Protein AF-A0A4Q4CVV2-F1 (afdb_monomer)

pLDDT: mean 93.0, std 3.64, range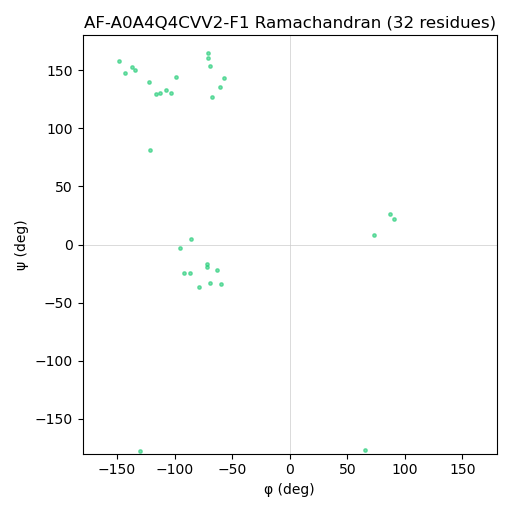 [79.25, 97.75]

Mean predicted aligned error: 3.08 Å

Sequence (34 aa):
MTTTATVTISLDGYVAGPGQTLEDPRGRGGESLH

Solvent-accessible surface area (backbone atoms only — not comparable to full-atom values): 2353 Å² total; per-residue (Å²): 140,88,86,87,88,88,83,75,63,26,95,91,69,41,74,54,20,70,80,51,44,92,92,44,65,40,25,59,68,30,86,76,48,115

Foldseek 3Di:
DDDDDDADAAPVGDSAEPPADPVRNRYPCSVVGD

Radius of gyration: 11.8 Å; Cα contacts (8 Å, |Δi|>4): 37; chains: 1; bounding box: 24×16×34 Å

Structure (mmCIF, N/CA/C/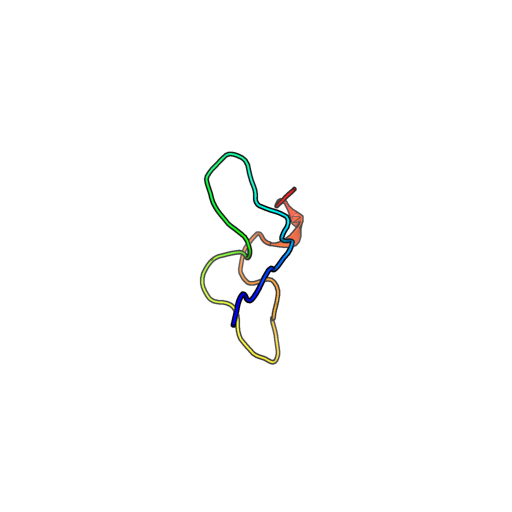O backbone):
data_AF-A0A4Q4CVV2-F1
#
_entry.id   AF-A0A4Q4CVV2-F1
#
loop_
_atom_site.group_PDB
_atom_site.id
_atom_site.type_symbol
_atom_site.label_atom_id
_atom_site.label_alt_id
_atom_site.label_comp_id
_atom_site.label_asym_id
_atom_site.label_entity_id
_atom_site.label_seq_id
_atom_site.pdbx_PDB_ins_code
_atom_site.Cartn_x
_atom_site.Cartn_y
_atom_site.Cartn_z
_atom_site.occupancy
_atom_site.B_iso_or_equiv
_atom_site.auth_seq_id
_atom_site.auth_comp_id
_atom_site.auth_asym_id
_atom_site.auth_atom_id
_atom_site.pdbx_PDB_model_num
ATOM 1 N N . MET A 1 1 ? -12.563 -0.682 24.382 1.00 83.06 1 MET A N 1
ATOM 2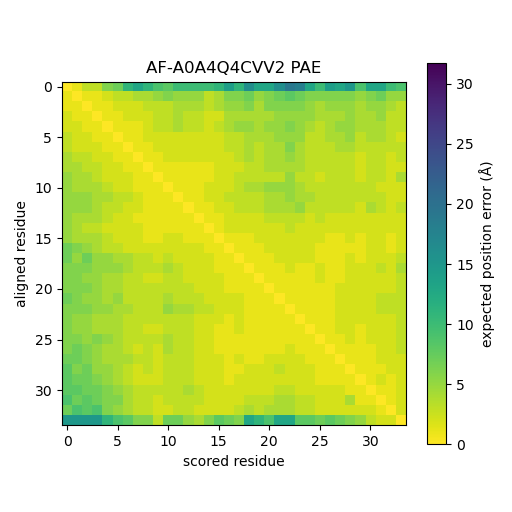 C CA . MET A 1 1 ? -11.355 -0.038 23.825 1.00 83.06 1 MET A CA 1
ATOM 3 C C . MET A 1 1 ? -11.550 0.031 22.322 1.00 83.06 1 MET A C 1
ATOM 5 O O . MET A 1 1 ? -11.841 -1.006 21.743 1.00 83.06 1 MET A O 1
ATOM 9 N N . THR A 1 2 ? -11.494 1.221 21.727 1.00 93.81 2 THR A N 1
ATOM 10 C CA . THR A 1 2 ? -11.732 1.413 20.286 1.00 93.81 2 THR A CA 1
ATOM 11 C C . THR A 1 2 ? -10.408 1.712 19.600 1.00 93.81 2 THR A C 1
ATOM 13 O O . THR A 1 2 ? -9.659 2.558 20.084 1.00 93.81 2 THR A O 1
ATOM 16 N N . THR A 1 3 ? -10.139 1.032 18.486 1.00 94.69 3 THR A N 1
ATOM 17 C CA . THR A 1 3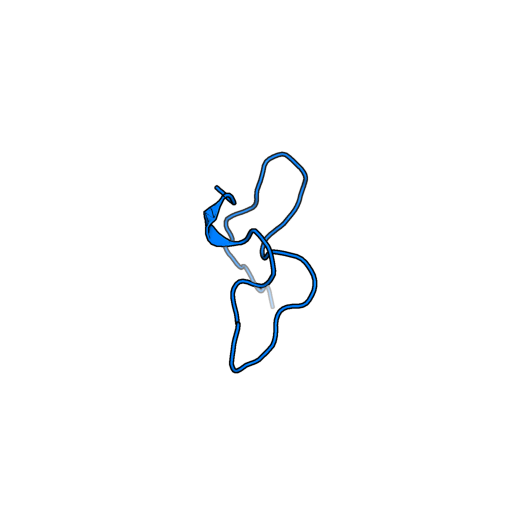 ? -8.974 1.280 17.629 1.00 94.69 3 THR A CA 1
ATOM 18 C C . THR A 1 3 ? -9.462 1.838 16.300 1.00 94.69 3 THR A C 1
ATOM 20 O O . THR A 1 3 ? -10.352 1.257 15.683 1.00 94.69 3 THR A O 1
ATOM 23 N N . THR A 1 4 ? -8.865 2.944 15.861 1.00 96.75 4 THR A N 1
ATOM 24 C CA . THR A 1 4 ? -9.187 3.617 14.597 1.00 96.75 4 THR A CA 1
ATOM 25 C C . THR A 1 4 ? -7.928 3.706 13.744 1.00 96.75 4 THR A C 1
ATOM 27 O O . THR A 1 4 ? -6.854 3.993 14.269 1.00 96.75 4 THR A O 1
ATOM 30 N N . ALA A 1 5 ? -8.059 3.487 12.437 1.00 94.44 5 ALA A N 1
ATOM 31 C CA . ALA A 1 5 ? -6.987 3.664 11.464 1.00 94.44 5 ALA A CA 1
ATOM 32 C C . AL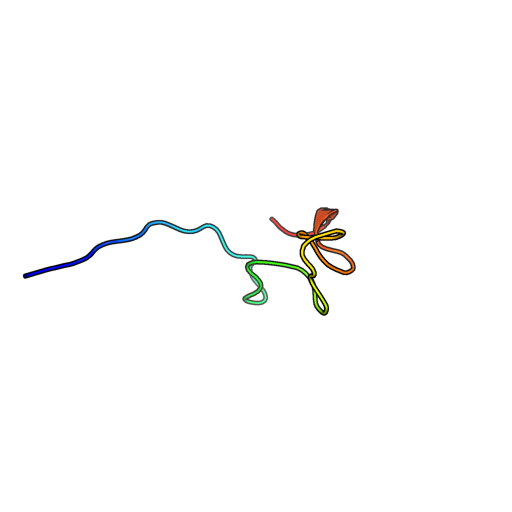A A 1 5 ? -7.502 4.427 10.239 1.00 94.44 5 ALA A C 1
ATOM 34 O O . ALA A 1 5 ? -8.673 4.306 9.876 1.00 94.44 5 ALA A O 1
ATOM 35 N N . THR A 1 6 ? -6.606 5.177 9.600 1.00 95.19 6 THR A N 1
ATOM 36 C CA . THR A 1 6 ? -6.857 5.886 8.341 1.00 95.19 6 THR A CA 1
ATOM 37 C C . THR A 1 6 ? -5.939 5.308 7.278 1.00 95.19 6 THR A C 1
ATOM 39 O O . THR A 1 6 ? -4.734 5.206 7.501 1.00 95.19 6 THR A O 1
ATOM 42 N N . VAL A 1 7 ? -6.503 4.939 6.132 1.00 93.31 7 VAL A N 1
ATOM 43 C CA . VAL A 1 7 ? -5.766 4.390 4.989 1.00 93.31 7 VAL A CA 1
ATOM 44 C C . VAL A 1 7 ? -6.277 5.009 3.693 1.00 93.31 7 VAL A C 1
ATOM 46 O O . VAL A 1 7 ? -7.442 5.404 3.613 1.00 93.31 7 VAL A O 1
ATOM 49 N N . THR A 1 8 ? -5.410 5.070 2.686 1.00 91.25 8 THR A N 1
ATOM 50 C CA . THR A 1 8 ? -5.776 5.416 1.308 1.00 91.25 8 THR A CA 1
ATOM 51 C C . THR A 1 8 ? -5.911 4.130 0.502 1.00 91.25 8 THR A C 1
ATOM 53 O O . THR A 1 8 ? -5.182 3.167 0.745 1.00 91.25 8 THR A O 1
ATOM 56 N N . ILE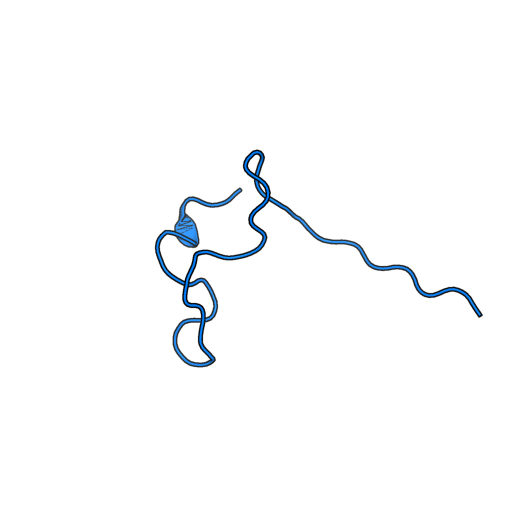 A 1 9 ? -6.854 4.098 -0.433 1.00 92.94 9 ILE A N 1
ATOM 57 C CA . ILE A 1 9 ? -7.128 2.931 -1.268 1.00 92.94 9 ILE A CA 1
ATOM 58 C C . ILE A 1 9 ? -7.497 3.387 -2.672 1.00 92.94 9 ILE A C 1
ATOM 60 O O . ILE A 1 9 ? -8.096 4.452 -2.847 1.00 92.94 9 ILE A O 1
ATOM 64 N N . SER A 1 10 ? -7.146 2.578 -3.663 1.00 91.94 10 SER A N 1
ATOM 65 C CA . SER A 1 10 ? -7.590 2.793 -5.026 1.00 91.94 10 SER A CA 1
ATOM 66 C C . SER A 1 10 ? -9.083 2.502 -5.222 1.00 91.94 10 SER A C 1
ATOM 68 O O . SER A 1 10 ? -9.710 1.793 -4.435 1.00 91.94 10 SER A O 1
ATOM 70 N N . LEU A 1 11 ? -9.663 3.042 -6.295 1.00 92.00 11 LEU A N 1
ATOM 71 C CA . LEU A 1 11 ? -11.062 2.877 -6.700 1.00 92.00 11 LEU A CA 1
ATOM 72 C C . LEU A 1 11 ? -11.424 1.410 -6.947 1.00 92.00 11 LEU A C 1
ATOM 74 O O . LEU A 1 11 ? -12.547 0.994 -6.680 1.00 92.00 11 LEU A O 1
ATOM 78 N N . ASP A 1 12 ? -10.470 0.630 -7.442 1.00 90.19 12 ASP A N 1
ATOM 79 C CA . ASP A 1 12 ? -10.573 -0.815 -7.641 1.00 90.19 12 ASP A CA 1
ATOM 80 C C . ASP A 1 12 ? -10.218 -1.632 -6.383 1.00 90.19 12 ASP A C 1
ATOM 82 O O . ASP A 1 12 ? -10.251 -2.860 -6.421 1.00 90.19 12 ASP A O 1
ATOM 86 N N . GLY A 1 13 ? -9.961 -0.974 -5.246 1.00 91.50 13 GLY A N 1
ATOM 87 C CA . GLY A 1 13 ? -9.887 -1.614 -3.931 1.00 91.50 13 GLY A CA 1
ATOM 88 C C . GLY A 1 13 ? -8.500 -2.104 -3.513 1.00 91.50 13 GLY A C 1
ATOM 89 O O . GLY A 1 13 ? -8.401 -2.965 -2.638 1.00 91.50 13 GLY A O 1
ATOM 90 N N . TYR A 1 14 ? -7.427 -1.566 -4.092 1.00 93.06 14 TYR A N 1
ATOM 91 C CA . TYR A 1 14 ? -6.047 -1.915 -3.761 1.00 93.06 14 TYR A CA 1
ATOM 92 C C . TYR A 1 14 ? -5.375 -0.847 -2.896 1.00 93.06 14 TYR A C 1
ATOM 94 O O . TYR A 1 14 ? -5.374 0.344 -3.198 1.00 93.06 14 TYR A O 1
ATOM 102 N N . VAL A 1 15 ? -4.760 -1.295 -1.801 1.00 94.19 15 VAL A N 1
ATOM 103 C CA . VAL A 1 15 ? -3.882 -0.462 -0.953 1.00 94.19 15 VAL A CA 1
ATOM 104 C C . VAL A 1 15 ? -2.417 -0.573 -1.409 1.00 94.19 15 VAL A C 1
ATOM 106 O O . VAL A 1 15 ? -1.625 0.338 -1.195 1.00 94.19 15 VAL A O 1
ATOM 109 N N . ALA A 1 16 ? -2.065 -1.682 -2.064 1.00 95.12 16 ALA A N 1
ATOM 110 C CA . ALA A 1 16 ? -0.774 -1.946 -2.689 1.00 95.12 16 ALA A CA 1
ATOM 111 C C . ALA A 1 16 ? -0.977 -2.841 -3.921 1.00 95.12 16 ALA A C 1
ATOM 113 O O . ALA A 1 16 ? -1.990 -3.540 -4.032 1.00 95.12 16 ALA A O 1
ATOM 114 N N . GLY A 1 17 ? -0.025 -2.809 -4.851 1.00 94.50 17 GLY A N 1
ATOM 115 C CA . GLY A 1 17 ? -0.036 -3.652 -6.037 1.00 94.50 17 GLY A CA 1
ATOM 116 C C . GLY A 1 17 ? 0.195 -5.127 -5.682 1.00 94.50 17 GLY A C 1
ATOM 117 O O . GLY A 1 17 ? 0.824 -5.444 -4.669 1.00 94.50 17 GLY A O 1
ATOM 118 N N . PRO A 1 18 ? -0.288 -6.076 -6.500 1.00 93.62 18 PRO A N 1
ATOM 119 C CA . PRO A 1 18 ? -0.149 -7.500 -6.225 1.00 93.62 18 PRO A CA 1
ATOM 120 C C . PRO A 1 18 ? 1.317 -7.946 -6.132 1.00 93.62 18 PRO A C 1
ATOM 122 O O . PRO A 1 18 ? 2.136 -7.650 -7.007 1.00 93.62 18 PRO A O 1
ATOM 125 N N . GLY A 1 19 ? 1.604 -8.767 -5.117 1.00 95.06 19 GLY A N 1
ATOM 126 C CA . GLY A 1 19 ? 2.912 -9.396 -4.920 1.00 95.06 19 GLY A CA 1
ATOM 127 C C . GLY A 1 19 ? 3.922 -8.555 -4.139 1.00 95.06 19 GLY A C 1
ATOM 128 O O . GLY A 1 19 ? 5.113 -8.757 -4.340 1.00 95.06 19 GLY A O 1
ATOM 129 N N . G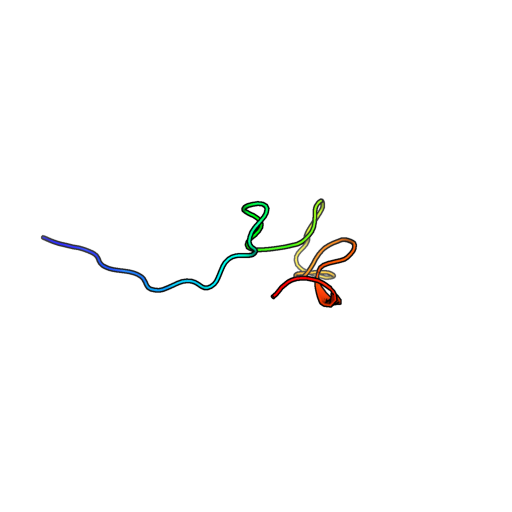LN A 1 20 ? 3.474 -7.635 -3.276 1.00 96.44 20 GLN A N 1
ATOM 130 C CA . GLN A 1 20 ? 4.383 -6.842 -2.444 1.00 96.44 20 GLN A CA 1
ATOM 131 C C . GLN A 1 20 ? 5.297 -7.706 -1.553 1.00 96.44 20 GLN A C 1
ATOM 133 O O . GLN A 1 20 ? 4.863 -8.720 -0.995 1.00 96.44 20 GLN A O 1
ATOM 138 N N . THR A 1 21 ? 6.544 -7.267 -1.379 1.00 96.94 21 THR A N 1
ATOM 139 C CA . THR A 1 21 ? 7.544 -7.844 -0.462 1.00 96.94 21 THR A CA 1
ATOM 140 C C . THR A 1 21 ? 8.174 -6.749 0.405 1.00 96.94 21 THR A C 1
ATOM 142 O O . THR A 1 21 ? 7.777 -5.590 0.332 1.00 96.94 21 THR A O 1
ATOM 145 N N . LEU A 1 22 ? 9.141 -7.088 1.264 1.00 96.81 22 LEU A N 1
ATOM 146 C CA . LEU A 1 22 ? 9.883 -6.065 2.015 1.00 96.81 22 LEU A CA 1
ATOM 147 C C . LEU A 1 22 ? 10.803 -5.243 1.100 1.00 96.81 22 LEU A C 1
ATOM 149 O O . LEU A 1 22 ? 11.006 -4.055 1.334 1.00 96.81 22 LEU A O 1
ATOM 153 N N . GLU A 1 23 ? 11.346 -5.880 0.066 1.00 97.75 23 GLU A N 1
ATOM 154 C CA . GLU A 1 23 ? 12.229 -5.278 -0.931 1.00 97.75 23 GLU A CA 1
ATOM 155 C C . GLU A 1 23 ? 11.447 -4.468 -1.974 1.00 97.75 23 GLU A C 1
ATOM 157 O O . GLU A 1 23 ? 11.914 -3.410 -2.393 1.00 97.75 23 GLU A O 1
ATOM 162 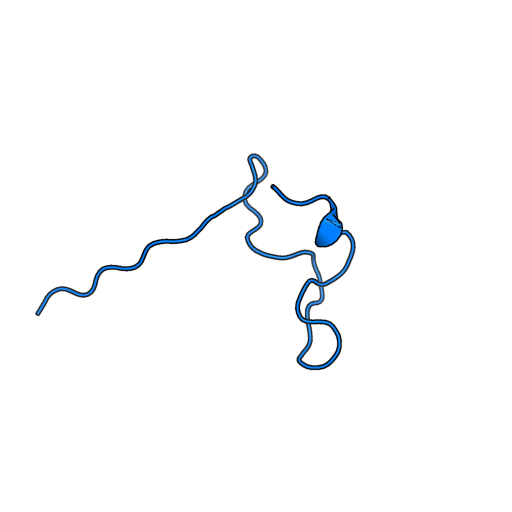N N . ASP A 1 24 ? 10.251 -4.932 -2.355 1.00 95.56 24 ASP A N 1
ATOM 163 C CA . ASP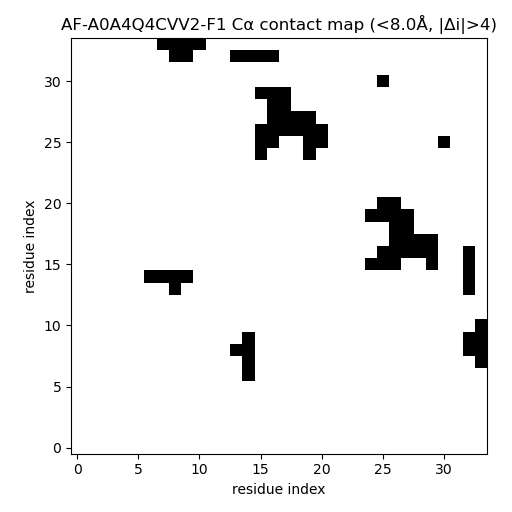 A 1 24 ? 9.302 -4.202 -3.203 1.00 95.56 24 ASP A CA 1
ATOM 164 C C . ASP A 1 24 ? 7.952 -4.014 -2.483 1.00 95.56 24 ASP A C 1
ATOM 166 O O . ASP A 1 24 ? 6.997 -4.767 -2.705 1.00 95.56 24 ASP A O 1
ATOM 170 N N . PRO A 1 25 ? 7.844 -3.006 -1.600 1.00 93.94 25 PRO A N 1
ATOM 171 C CA . PRO A 1 25 ? 6.666 -2.817 -0.756 1.00 93.94 25 PRO A CA 1
ATOM 172 C C . PRO A 1 25 ? 5.437 -2.321 -1.515 1.00 93.94 25 PRO A C 1
ATOM 174 O O . PRO A 1 25 ? 4.324 -2.406 -0.997 1.00 93.94 25 PRO A O 1
ATOM 177 N N . ARG A 1 26 ? 5.612 -1.785 -2.726 1.00 92.44 26 ARG A N 1
ATOM 178 C CA . ARG A 1 26 ? 4.497 -1.302 -3.548 1.00 92.44 26 ARG A CA 1
ATOM 179 C C . ARG A 1 26 ? 3.881 -2.409 -4.389 1.00 92.44 26 ARG A C 1
ATOM 181 O O . ARG A 1 26 ? 2.704 -2.295 -4.720 1.00 92.44 26 ARG A O 1
ATOM 188 N N . GLY A 1 27 ? 4.642 -3.459 -4.694 1.00 95.25 27 GLY A N 1
ATOM 189 C CA . GLY A 1 27 ? 4.213 -4.528 -5.583 1.00 95.25 27 GLY A CA 1
ATOM 190 C C . GLY A 1 27 ? 3.998 -4.039 -7.017 1.00 95.25 27 GLY A C 1
ATOM 191 O O . GLY A 1 27 ? 4.211 -2.874 -7.363 1.00 95.25 27 GLY A O 1
ATOM 192 N N . ARG A 1 28 ? 3.545 -4.942 -7.889 1.00 94.75 28 ARG A N 1
ATOM 193 C CA . ARG A 1 28 ? 3.434 -4.640 -9.324 1.00 94.75 28 ARG A CA 1
ATOM 194 C C . ARG A 1 28 ? 2.364 -3.589 -9.603 1.00 94.75 28 ARG A C 1
ATOM 196 O O . ARG A 1 28 ? 1.211 -3.782 -9.229 1.00 94.75 28 ARG A O 1
ATOM 203 N N . GLY A 1 29 ? 2.728 -2.530 -10.324 1.00 92.62 29 GLY A N 1
ATOM 204 C CA . GLY A 1 29 ? 1.805 -1.450 -10.683 1.00 92.62 29 GLY A CA 1
ATOM 205 C C . GLY A 1 29 ? 1.446 -0.533 -9.512 1.00 92.62 29 GLY A C 1
ATOM 206 O O . GLY A 1 29 ? 0.546 0.294 -9.647 1.00 92.62 29 GLY A O 1
ATOM 207 N N . GLY A 1 30 ? 2.113 -0.676 -8.359 1.00 93.44 30 GLY A N 1
ATOM 208 C CA . GLY A 1 30 ? 1.814 0.093 -7.153 1.00 93.44 30 GLY A CA 1
ATOM 209 C C . GLY A 1 30 ? 2.039 1.600 -7.308 1.00 93.44 30 GLY A C 1
ATOM 210 O O . GLY A 1 30 ? 1.436 2.387 -6.589 1.00 93.44 30 GLY A O 1
ATOM 211 N N . GLU A 1 31 ? 2.864 2.027 -8.264 1.00 91.50 31 GLU A N 1
ATOM 212 C CA . GLU A 1 31 ? 3.055 3.432 -8.648 1.00 91.50 31 GLU A CA 1
ATOM 213 C C . GLU A 1 31 ? 1.871 4.045 -9.406 1.00 91.50 31 GLU A C 1
ATOM 215 O O . GLU A 1 31 ? 1.769 5.266 -9.472 1.00 91.50 31 GLU A O 1
ATOM 220 N N . SER A 1 32 ? 1.002 3.206 -9.976 1.00 90.06 32 SER A N 1
ATOM 221 C CA . SER A 1 32 ? -0.217 3.620 -10.682 1.00 90.06 32 SER A CA 1
ATOM 222 C C . SER A 1 32 ? -1.457 3.585 -9.781 1.00 90.06 32 SER A C 1
ATOM 224 O O . SER A 1 32 ? -2.553 3.936 -10.222 1.00 90.06 32 SER A O 1
ATOM 226 N N . LEU A 1 33 ? -1.299 3.138 -8.530 1.00 88.69 33 LEU A N 1
ATOM 227 C CA . LEU A 1 33 ? -2.331 3.277 -7.508 1.00 88.69 33 LEU A CA 1
ATOM 228 C C . LEU A 1 33 ? -2.460 4.747 -7.084 1.00 88.69 33 LEU A C 1
ATOM 230 O O . LEU A 1 33 ? -1.634 5.584 -7.436 1.00 88.69 33 LEU A O 1
ATOM 234 N N . HIS A 1 34 ? -3.562 5.041 -6.397 1.00 79.25 34 HIS A N 1
ATOM 235 C CA . HIS A 1 34 ? -4.061 6.399 -6.159 1.00 79.25 34 HIS A CA 1
ATOM 236 C C . HIS A 1 34 ? -3.100 7.282 -5.363 1.00 79.25 34 HIS A C 1
ATOM 238 O O . HIS A 1 34 ? -2.556 6.797 -4.343 1.00 79.25 34 HIS A O 1
#

Secondary structure (DSSP, 8-state):
----------TTS-SS-TT--SSSTT-TTGGG--